Protein AF-A0A7W4JPF3-F1 (afdb_monomer_lite)

Secondary structure (DSSP, 8-state):
------SSSSSSSGGGSS-------TTHHHHSPPPPPPPPPPPPPPPPPPPPPPPP----EEESS--EEEE-SSGGG--TT-SPTT--EEEESS-GGG--HHHHHHHHTTTTS-EEHHHHHHHHHHHT-

Structure (mmCIF, N/CA/C/O backbone):
data_AF-A0A7W4JPF3-F1
#
_entry.id   AF-A0A7W4JPF3-F1
#
loop_
_atom_site.group_PDB
_atom_site.id
_atom_site.type_symbol
_atom_site.label_atom_id
_atom_site.label_alt_id
_atom_site.label_comp_id
_atom_site.label_asym_id
_atom_site.label_entity_id
_atom_site.label_seq_id
_atom_site.pdbx_PDB_ins_code
_atom_site.Cartn_x
_atom_site.Cartn_y
_atom_site.Cartn_z
_atom_site.occupancy
_atom_site.B_iso_or_equiv
_atom_site.auth_seq_id
_atom_site.auth_comp_id
_atom_site.auth_asym_id
_atom_site.auth_atom_id
_atom_site.pdbx_PDB_model_num
ATOM 1 N N . MET A 1 1 ? 103.966 22.184 -84.064 1.00 43.91 1 MET A N 1
ATOM 2 C CA . MET A 1 1 ? 103.696 23.056 -82.895 1.00 43.91 1 MET A CA 1
ATOM 3 C C . MET A 1 1 ? 102.292 22.691 -82.409 1.00 43.91 1 MET A C 1
ATOM 5 O O . MET A 1 1 ? 101.345 23.004 -83.103 1.00 43.91 1 MET A O 1
ATOM 9 N N . ARG A 1 2 ? 102.128 21.644 -81.589 1.00 42.78 2 ARG A N 1
ATOM 10 C CA . ARG A 1 2 ? 102.149 21.610 -80.108 1.00 42.78 2 ARG A CA 1
ATOM 11 C C . ARG A 1 2 ? 101.081 22.493 -79.424 1.00 42.78 2 ARG A C 1
ATOM 13 O O . ARG A 1 2 ? 101.392 23.593 -78.995 1.00 42.78 2 ARG A O 1
ATOM 20 N N . SER A 1 3 ? 99.904 21.876 -79.247 1.00 51.22 3 SER A N 1
ATOM 21 C CA . SER A 1 3 ? 99.097 21.853 -78.006 1.00 51.22 3 SER A CA 1
ATOM 22 C C . SER A 1 3 ? 98.213 23.092 -77.685 1.00 51.22 3 SER A C 1
ATOM 24 O O . SER A 1 3 ? 98.407 24.143 -78.281 1.00 51.22 3 SER A O 1
ATOM 26 N N . PRO A 1 4 ? 97.149 22.951 -76.858 1.00 55.75 4 PRO A N 1
ATOM 27 C CA . PRO A 1 4 ? 95.784 22.897 -77.384 1.00 55.75 4 PRO A CA 1
ATOM 28 C C . PRO A 1 4 ? 94.747 23.640 -76.499 1.00 55.75 4 PRO A C 1
ATOM 30 O O . PRO A 1 4 ? 95.097 24.302 -75.527 1.00 55.75 4 PRO A O 1
ATOM 33 N N . LEU A 1 5 ? 93.461 23.500 -76.855 1.00 53.09 5 LEU A N 1
ATOM 34 C CA . LEU A 1 5 ? 92.328 23.236 -75.946 1.00 53.09 5 LEU A CA 1
ATOM 35 C C . LEU A 1 5 ? 92.553 23.616 -74.471 1.00 53.09 5 LEU A C 1
ATOM 37 O O . LEU A 1 5 ? 93.232 22.860 -73.792 1.00 53.09 5 LEU A O 1
ATOM 41 N N . LEU A 1 6 ? 91.931 24.692 -73.966 1.00 49.47 6 LEU A N 1
ATOM 42 C CA . LEU A 1 6 ? 91.570 24.884 -72.542 1.00 49.47 6 LEU A CA 1
ATOM 43 C C . LEU A 1 6 ? 90.866 26.245 -72.346 1.00 49.47 6 LEU A C 1
ATOM 45 O O . LEU A 1 6 ? 91.390 27.160 -71.725 1.00 49.47 6 LEU A O 1
ATOM 49 N N . SER A 1 7 ? 89.662 26.423 -72.896 1.00 49.72 7 SER A N 1
ATOM 50 C CA . SER A 1 7 ? 88.812 27.569 -72.500 1.00 49.72 7 SER A CA 1
ATOM 51 C C . SER A 1 7 ? 87.307 27.272 -72.513 1.00 49.72 7 SER A C 1
ATOM 53 O O . SER A 1 7 ? 86.485 28.171 -72.418 1.00 49.72 7 SER A O 1
ATOM 55 N N . GLY A 1 8 ? 86.921 25.996 -72.620 1.00 49.25 8 GLY A N 1
ATOM 56 C CA . GLY A 1 8 ? 85.510 25.590 -72.686 1.00 49.25 8 GLY A CA 1
ATOM 57 C C . GLY A 1 8 ? 85.006 24.777 -71.493 1.00 49.25 8 GLY A C 1
ATOM 58 O O . GLY A 1 8 ? 83.806 24.570 -71.374 1.00 49.25 8 GLY A O 1
ATOM 59 N N . CYS A 1 9 ? 85.888 24.302 -70.606 1.00 50.09 9 CYS A N 1
ATOM 60 C CA . CYS A 1 9 ? 85.501 23.323 -69.578 1.00 50.09 9 CYS A CA 1
ATOM 61 C C . CYS A 1 9 ? 85.189 23.916 -68.197 1.00 50.09 9 CYS A C 1
ATOM 63 O O . CYS A 1 9 ? 84.680 23.198 -67.343 1.00 50.09 9 CYS A O 1
ATOM 65 N N . ALA A 1 10 ? 85.447 25.205 -67.952 1.00 51.31 10 ALA A N 1
ATOM 66 C CA . ALA A 1 10 ? 85.254 25.783 -66.618 1.00 51.31 10 ALA A CA 1
ATOM 67 C C . ALA A 1 10 ? 83.793 26.158 -66.301 1.00 51.31 10 ALA A C 1
ATOM 69 O O . ALA A 1 10 ? 83.446 26.304 -65.134 1.00 51.31 10 ALA A O 1
ATOM 70 N N . LEU A 1 11 ? 82.920 26.275 -67.309 1.00 47.91 11 LEU A N 1
ATOM 71 C CA . LEU A 1 11 ? 81.530 26.714 -67.107 1.00 47.91 11 LEU A CA 1
ATOM 72 C C . LEU A 1 11 ? 80.512 25.566 -67.057 1.00 47.91 11 LEU A C 1
ATOM 74 O O . LEU A 1 11 ? 79.389 25.771 -66.616 1.00 47.91 11 LEU A O 1
ATOM 78 N N . ALA A 1 12 ? 80.907 24.345 -67.434 1.00 49.31 12 ALA A N 1
ATOM 79 C CA . ALA A 1 12 ? 80.022 23.178 -67.389 1.00 49.31 12 ALA A CA 1
ATOM 80 C C . ALA A 1 12 ? 80.017 22.460 -66.025 1.00 49.31 12 ALA A C 1
ATOM 82 O O . ALA A 1 12 ? 79.087 21.718 -65.724 1.00 49.31 12 ALA A O 1
ATOM 83 N N . VAL A 1 13 ? 81.029 22.685 -65.179 1.00 51.88 13 VAL A N 1
ATOM 84 C CA . VAL A 1 13 ? 81.147 21.997 -63.878 1.00 51.88 13 VAL A CA 1
ATOM 85 C C . VAL A 1 13 ? 80.349 22.707 -62.774 1.00 51.88 13 VAL A C 1
ATOM 87 O O . VAL A 1 13 ? 79.916 22.065 -61.822 1.00 51.88 13 VAL A O 1
ATOM 90 N N . PHE A 1 14 ? 80.066 24.008 -62.911 1.00 47.72 14 PHE A N 1
ATOM 91 C CA . PHE A 1 14 ? 79.349 24.763 -61.875 1.00 47.72 14 PHE A CA 1
ATOM 92 C C . PHE A 1 14 ? 77.817 24.610 -61.932 1.00 47.72 14 PHE A C 1
ATOM 94 O O . PHE A 1 14 ? 77.131 24.846 -60.940 1.00 47.72 14 PHE A O 1
ATOM 101 N N . SER A 1 15 ? 77.256 24.155 -63.056 1.00 50.91 15 SER A N 1
ATOM 102 C CA . SER A 1 15 ? 75.803 23.958 -63.194 1.00 50.91 15 SER A CA 1
ATOM 103 C C . SER A 1 15 ? 75.285 22.657 -62.568 1.00 50.91 15 SER A C 1
ATOM 105 O O . SER A 1 15 ? 74.074 22.458 -62.507 1.00 50.91 15 SER A O 1
ATOM 107 N N . LEU A 1 16 ? 76.165 21.772 -62.083 1.00 52.66 16 LEU A N 1
ATOM 108 C CA . LEU A 1 16 ? 75.775 20.453 -61.569 1.00 52.66 16 LEU A CA 1
ATOM 109 C C . LEU A 1 16 ? 75.514 20.412 -60.049 1.00 52.66 16 LEU A C 1
ATOM 111 O O . LEU A 1 16 ? 75.143 19.366 -59.525 1.00 52.66 16 LEU A O 1
ATOM 115 N N . VAL A 1 17 ? 75.681 21.526 -59.328 1.00 55.03 17 VAL A N 1
ATOM 116 C CA . VAL A 1 17 ? 75.573 21.553 -57.851 1.00 55.03 17 VAL A CA 1
ATOM 117 C C . VAL A 1 17 ? 74.213 22.077 -57.354 1.00 55.03 17 VAL A C 1
ATOM 119 O O . VAL A 1 17 ? 73.898 21.959 -56.174 1.00 55.03 17 VAL A O 1
ATOM 122 N N . LEU A 1 18 ? 73.346 22.594 -58.234 1.00 55.09 18 LEU A N 1
ATOM 123 C CA . LEU A 1 18 ? 72.098 23.269 -57.835 1.00 55.09 18 LEU A CA 1
ATOM 124 C C . LEU A 1 18 ? 70.813 22.432 -57.972 1.00 55.09 18 LEU A C 1
ATOM 126 O O . LEU A 1 18 ? 69.736 22.990 -58.172 1.00 55.09 18 LEU A O 1
ATOM 130 N N . ALA A 1 19 ? 70.880 21.102 -57.858 1.00 59.25 19 ALA A N 1
ATOM 131 C CA . ALA A 1 19 ? 69.654 20.299 -57.867 1.00 59.25 19 ALA A CA 1
ATOM 132 C C . ALA A 1 19 ? 69.725 18.961 -57.103 1.00 59.25 19 ALA A C 1
ATOM 134 O O . ALA A 1 19 ? 69.683 17.893 -57.717 1.00 59.25 19 ALA A O 1
ATOM 135 N N . PRO A 1 20 ? 69.661 18.961 -55.762 1.00 56.44 20 PRO A N 1
ATOM 136 C CA . PRO A 1 20 ? 68.801 18.027 -55.059 1.00 56.44 20 PRO A CA 1
ATOM 137 C C . PRO A 1 20 ? 67.435 18.720 -54.932 1.00 56.44 20 PRO A C 1
ATOM 139 O O . PRO A 1 20 ? 67.210 19.571 -54.081 1.00 56.44 20 PRO A O 1
ATOM 142 N N . LYS A 1 21 ? 66.594 18.586 -55.962 1.00 54.53 21 LYS A N 1
ATOM 143 C CA . LYS A 1 21 ? 65.449 17.667 -55.936 1.00 54.53 21 LYS A CA 1
ATOM 144 C C . LYS A 1 21 ? 64.602 17.892 -54.693 1.00 54.53 21 LYS A C 1
ATOM 146 O O . LYS A 1 21 ? 64.939 17.380 -53.634 1.00 54.53 21 LYS A O 1
ATOM 151 N N . LEU A 1 22 ? 63.504 18.628 -54.887 1.00 53.84 22 LEU A N 1
ATOM 152 C CA . LEU A 1 22 ? 62.180 18.330 -54.337 1.00 53.84 22 LEU A CA 1
ATOM 153 C C . LEU A 1 22 ? 62.254 17.242 -53.261 1.00 53.84 22 LEU A C 1
ATOM 155 O O . LEU A 1 22 ? 62.044 16.061 -53.545 1.00 53.84 22 LEU A O 1
ATOM 159 N N . ALA A 1 23 ? 62.609 17.636 -52.037 1.00 52.75 23 ALA A N 1
ATOM 160 C CA . ALA A 1 23 ? 62.365 16.822 -50.866 1.00 52.75 23 ALA A CA 1
ATOM 161 C C . ALA A 1 23 ? 60.844 16.772 -50.746 1.00 52.75 23 ALA A C 1
ATOM 163 O O . ALA A 1 23 ? 60.220 17.586 -50.070 1.00 52.75 23 ALA A O 1
ATOM 164 N N . HIS A 1 24 ? 60.233 15.890 -51.538 1.00 54.66 24 HIS A N 1
ATOM 165 C CA . HIS A 1 24 ? 58.835 15.562 -51.416 1.00 54.66 24 HIS A CA 1
ATOM 166 C C . HIS A 1 24 ? 58.669 15.191 -49.955 1.00 54.66 24 HIS A C 1
ATOM 168 O O . HIS A 1 24 ? 59.322 14.257 -49.500 1.00 54.66 24 HIS A O 1
ATOM 174 N N . ALA A 1 25 ? 57.862 15.956 -49.224 1.00 56.38 25 ALA A N 1
ATOM 175 C CA . ALA A 1 25 ? 57.258 15.529 -47.979 1.00 56.38 25 ALA A CA 1
ATOM 176 C C . ALA A 1 25 ? 56.657 14.149 -48.261 1.00 56.38 25 ALA A C 1
ATOM 178 O O . ALA A 1 25 ? 55.584 14.037 -48.858 1.00 56.38 25 ALA A O 1
ATOM 179 N N . GLN A 1 26 ? 57.453 13.103 -48.023 1.00 61.00 26 GLN A N 1
ATOM 180 C CA . GLN A 1 26 ? 57.205 11.801 -48.607 1.00 61.00 26 GLN A CA 1
ATOM 181 C C . GLN A 1 26 ? 55.987 11.253 -47.898 1.00 61.00 26 GLN A C 1
ATOM 183 O O . GLN A 1 26 ? 56.043 10.813 -46.756 1.00 61.00 26 GLN A O 1
ATOM 188 N N . ALA A 1 27 ? 54.874 11.344 -48.616 1.00 65.62 27 ALA A N 1
ATOM 189 C CA . ALA A 1 27 ? 53.621 10.711 -48.294 1.00 65.62 27 ALA A CA 1
ATOM 190 C C . ALA A 1 27 ? 53.007 11.120 -46.944 1.00 65.62 27 ALA A C 1
ATOM 192 O O . ALA A 1 27 ? 52.311 10.300 -46.346 1.00 65.62 27 ALA A O 1
ATOM 193 N N . TYR A 1 28 ? 53.182 12.376 -46.498 1.00 68.06 28 TYR A N 1
ATOM 194 C CA . TYR A 1 28 ? 52.434 12.869 -45.333 1.00 68.06 28 TYR A CA 1
ATOM 195 C C . TYR A 1 28 ? 50.931 12.662 -45.543 1.00 68.06 28 TYR A C 1
ATOM 197 O O . TYR A 1 28 ? 50.301 12.045 -44.705 1.00 68.06 28 TYR A O 1
ATOM 205 N N . ASP A 1 29 ? 50.386 12.981 -46.719 1.00 69.00 29 ASP 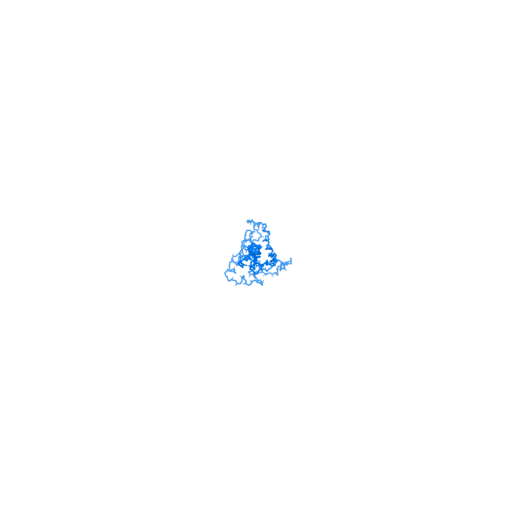A N 1
ATOM 206 C CA . ASP A 1 29 ? 48.972 12.716 -47.042 1.00 69.00 29 ASP A CA 1
ATOM 207 C C . ASP A 1 29 ? 48.566 11.230 -47.027 1.00 69.00 29 ASP A C 1
ATOM 209 O O . ASP A 1 29 ? 47.382 10.919 -46.902 1.00 69.00 29 ASP A O 1
ATOM 213 N N . ARG A 1 30 ? 49.509 10.282 -47.158 1.00 69.75 30 ARG A N 1
ATOM 214 C CA . ARG A 1 30 ? 49.192 8.842 -47.055 1.00 69.75 30 ARG A CA 1
ATOM 215 C C . ARG A 1 30 ? 49.191 8.343 -45.614 1.00 69.75 30 ARG A C 1
ATOM 217 O O . ARG A 1 30 ? 48.555 7.331 -45.341 1.00 69.75 30 ARG A O 1
ATOM 224 N N . LEU A 1 31 ? 49.935 9.011 -44.736 1.00 72.88 31 LEU A N 1
ATOM 225 C CA . LEU A 1 31 ? 50.078 8.649 -43.325 1.00 72.88 31 LEU A CA 1
ATOM 226 C C . LEU A 1 31 ? 49.268 9.559 -42.400 1.00 72.88 31 LEU A C 1
ATOM 228 O O . LEU A 1 31 ? 49.047 9.202 -41.245 1.00 72.88 31 LEU A O 1
ATOM 232 N N . ALA A 1 32 ? 48.831 10.717 -42.895 1.00 81.50 32 ALA A N 1
ATOM 233 C CA . ALA A 1 32 ? 48.025 11.668 -42.163 1.00 81.50 32 ALA A CA 1
ATOM 234 C C . ALA A 1 32 ? 46.739 10.962 -41.719 1.00 81.50 32 ALA A C 1
ATOM 236 O O . ALA A 1 32 ? 46.004 10.428 -42.560 1.00 81.50 32 ALA A O 1
ATOM 237 N N . PRO A 1 33 ? 46.461 10.931 -40.407 1.00 79.12 33 PRO A N 1
ATOM 238 C CA . PRO A 1 33 ? 45.210 10.399 -39.903 1.00 79.12 33 PRO A CA 1
ATOM 239 C C . PRO A 1 33 ? 44.049 11.125 -40.582 1.00 79.12 33 PRO A C 1
ATOM 241 O O . PRO A 1 33 ? 43.939 12.349 -40.508 1.00 79.12 33 PRO A O 1
ATOM 244 N N . ARG A 1 34 ? 43.191 10.380 -41.285 1.00 80.69 34 ARG A N 1
ATOM 245 C CA . ARG A 1 34 ? 42.003 10.971 -41.904 1.00 80.69 34 ARG A CA 1
ATOM 246 C C . ARG A 1 34 ? 41.078 11.464 -40.802 1.00 80.69 34 ARG A C 1
ATOM 248 O O . ARG A 1 34 ? 40.796 10.723 -39.861 1.00 80.69 34 ARG A O 1
ATOM 255 N N . GLN A 1 35 ? 40.582 12.689 -40.953 1.00 79.94 35 GLN A N 1
ATOM 256 C CA . GLN A 1 35 ? 39.555 13.225 -40.072 1.00 79.94 35 GLN A CA 1
ATOM 257 C C . GLN A 1 35 ? 38.343 12.288 -40.132 1.00 79.94 35 GLN A C 1
ATOM 259 O O . GLN A 1 35 ? 37.746 12.098 -41.196 1.00 79.94 35 GLN A O 1
ATOM 264 N N . LEU A 1 36 ? 38.010 11.660 -39.006 1.00 80.44 36 LEU A N 1
ATOM 265 C CA . LEU A 1 36 ? 36.806 10.849 -38.913 1.00 80.44 36 LEU A CA 1
ATOM 266 C C . LEU A 1 36 ? 35.587 11.774 -39.054 1.00 80.44 36 LEU A C 1
ATOM 268 O O . LEU A 1 36 ? 35.616 12.895 -38.533 1.00 80.44 36 LEU A O 1
ATOM 272 N N . PRO A 1 37 ? 34.525 11.343 -39.756 1.00 81.62 37 PRO A N 1
ATOM 273 C CA . PRO A 1 37 ? 33.271 12.080 -39.756 1.00 81.62 37 PRO A CA 1
ATOM 274 C C . PRO A 1 37 ? 32.827 12.295 -38.308 1.00 81.62 37 PRO A C 1
ATOM 276 O O . PRO A 1 37 ? 32.916 11.384 -37.483 1.00 81.62 37 PRO A O 1
ATOM 279 N N . SER A 1 38 ? 32.403 13.521 -37.996 1.00 79.19 38 SER A N 1
ATOM 280 C CA . SER A 1 38 ? 31.959 13.868 -36.649 1.00 79.19 38 SER A CA 1
ATOM 281 C C . SER A 1 38 ? 30.813 12.937 -36.265 1.00 79.19 38 SER A C 1
ATOM 283 O O . SER A 1 38 ? 29.809 12.870 -36.978 1.00 79.19 38 SER A O 1
ATOM 285 N N . ALA A 1 39 ? 30.990 12.175 -35.184 1.00 78.88 39 ALA A N 1
ATOM 286 C CA . ALA A 1 39 ? 29.923 11.335 -34.671 1.00 78.88 39 ALA A CA 1
ATOM 287 C C . ALA A 1 39 ? 28.734 12.237 -34.298 1.00 78.88 39 ALA A C 1
ATOM 289 O O . ALA A 1 39 ? 28.956 13.326 -33.756 1.00 78.88 39 ALA A O 1
ATOM 290 N N . PRO A 1 40 ? 27.486 11.824 -34.588 1.00 78.44 40 PRO A N 1
ATOM 291 C CA . PRO A 1 40 ? 26.324 12.548 -34.097 1.00 78.44 40 PRO A CA 1
ATOM 292 C C . PRO A 1 40 ? 26.445 12.695 -32.581 1.00 78.44 40 PRO A C 1
ATOM 294 O O . PRO A 1 40 ? 26.910 11.778 -31.897 1.00 78.44 40 PRO A O 1
ATOM 297 N N . ALA A 1 41 ? 26.078 13.874 -32.073 1.00 79.44 41 ALA A N 1
ATOM 298 C CA . ALA A 1 41 ? 26.108 14.131 -30.643 1.00 79.44 41 ALA A CA 1
ATOM 299 C C . ALA A 1 41 ? 25.336 13.009 -29.928 1.00 79.44 41 ALA A C 1
ATOM 301 O O . ALA A 1 41 ? 24.234 12.674 -30.375 1.00 79.44 41 ALA A O 1
ATOM 302 N N . PRO A 1 42 ? 25.906 12.395 -28.875 1.00 78.69 42 PRO A N 1
ATOM 303 C CA . PRO A 1 42 ? 25.200 11.369 -28.127 1.00 78.69 42 PRO A CA 1
ATOM 304 C C . PRO A 1 42 ? 23.870 11.937 -27.638 1.00 78.69 42 PRO A C 1
ATOM 306 O O . PRO A 1 42 ? 23.817 13.095 -27.210 1.00 78.69 42 PRO A O 1
ATOM 309 N N . ASP A 1 43 ? 22.812 11.126 -27.715 1.00 79.69 43 ASP A N 1
ATOM 310 C CA . ASP A 1 43 ? 21.508 11.498 -27.179 1.00 79.69 43 ASP A CA 1
ATOM 311 C C . ASP A 1 43 ? 21.694 11.988 -25.745 1.00 79.69 43 ASP A C 1
ATOM 313 O O . ASP A 1 43 ? 22.222 11.278 -24.882 1.00 79.69 43 ASP A O 1
ATOM 317 N N . ALA A 1 44 ? 21.311 13.242 -25.509 1.00 77.50 44 ALA A N 1
ATOM 318 C CA . ALA A 1 44 ? 21.410 13.835 -24.193 1.00 77.50 44 ALA A CA 1
ATOM 319 C C . ALA A 1 44 ? 20.585 12.977 -23.230 1.00 77.50 44 ALA A C 1
ATOM 321 O O . ALA A 1 44 ? 19.369 12.837 -23.389 1.00 77.50 44 ALA A O 1
ATOM 322 N N . LEU A 1 45 ? 21.255 12.396 -22.231 1.00 76.50 45 LEU A N 1
ATOM 323 C CA . LEU A 1 45 ? 20.586 11.675 -21.160 1.00 76.50 45 LEU A CA 1
ATOM 324 C C . LEU A 1 45 ? 19.541 12.609 -20.556 1.00 76.50 45 LEU A C 1
ATOM 326 O O . LEU A 1 45 ? 19.859 13.700 -20.076 1.00 76.50 45 LEU A O 1
ATOM 330 N N . LYS A 1 46 ? 18.278 12.188 -20.614 1.00 77.62 46 LYS A N 1
ATOM 331 C CA . LYS A 1 46 ? 17.185 12.937 -20.009 1.00 77.62 46 LYS A CA 1
ATOM 332 C C . LYS A 1 46 ? 17.496 13.053 -18.521 1.00 77.62 46 LYS A C 1
ATOM 334 O O . LYS A 1 46 ? 17.648 12.034 -17.848 1.00 77.62 46 LYS A O 1
ATOM 339 N N . ALA A 1 47 ? 17.618 14.285 -18.029 1.00 78.00 47 ALA A N 1
ATOM 340 C CA . ALA A 1 47 ? 17.827 14.519 -16.609 1.00 78.00 47 ALA A CA 1
ATOM 341 C C . ALA A 1 47 ? 16.739 13.770 -15.814 1.00 78.00 47 ALA A C 1
ATOM 343 O O . ALA A 1 47 ? 15.577 13.771 -16.251 1.00 78.00 47 ALA A O 1
ATOM 344 N N . PRO A 1 48 ? 17.091 13.114 -14.691 1.00 74.00 48 PRO A N 1
ATOM 345 C CA . PRO A 1 48 ? 16.099 12.481 -13.838 1.00 74.00 48 PRO A CA 1
ATOM 346 C C . PRO A 1 48 ? 15.009 13.502 -13.503 1.00 74.00 48 PRO A C 1
ATOM 348 O O . PRO A 1 48 ? 15.286 14.687 -13.297 1.00 74.00 48 PRO A O 1
ATOM 351 N N . GLY A 1 49 ? 13.753 13.054 -13.548 1.00 75.81 49 GLY A N 1
ATOM 352 C CA . GLY A 1 49 ? 12.607 13.915 -13.276 1.00 75.81 49 GLY A CA 1
ATOM 353 C C . GLY A 1 49 ? 12.760 14.625 -11.929 1.00 75.81 49 GLY A C 1
ATOM 354 O O . GLY A 1 49 ? 13.387 14.099 -11.012 1.00 75.81 49 GLY A O 1
ATOM 355 N N . ARG A 1 50 ? 12.196 15.833 -11.821 1.00 73.12 50 ARG A N 1
ATOM 356 C CA . ARG A 1 50 ? 12.196 16.613 -10.577 1.00 73.12 50 ARG A CA 1
ATOM 357 C C . ARG A 1 50 ? 11.653 15.750 -9.433 1.00 73.12 50 ARG A C 1
ATOM 359 O O . ARG A 1 50 ? 10.587 15.154 -9.575 1.00 73.12 50 ARG A O 1
ATOM 366 N N . GLU A 1 51 ? 12.393 15.712 -8.328 1.00 66.50 51 GLU A N 1
ATOM 367 C CA . GLU A 1 51 ? 12.023 14.969 -7.126 1.00 66.50 51 GLU A CA 1
ATOM 368 C C . GLU A 1 51 ? 10.634 15.402 -6.641 1.00 66.50 51 GLU A C 1
ATOM 370 O O . GLU A 1 51 ? 10.306 16.595 -6.620 1.00 66.50 51 GLU A O 1
ATOM 375 N N . ALA A 1 52 ? 9.787 14.420 -6.330 1.00 72.00 52 ALA A N 1
ATOM 376 C CA . ALA A 1 52 ? 8.442 14.689 -5.849 1.00 72.00 52 ALA A CA 1
ATOM 377 C C . ALA A 1 52 ? 8.514 15.420 -4.495 1.00 72.00 52 ALA A C 1
ATOM 379 O O . ALA A 1 52 ? 9.398 15.124 -3.690 1.00 72.00 52 ALA A O 1
ATOM 380 N N . PRO A 1 53 ? 7.598 16.367 -4.219 1.00 73.31 53 PRO A N 1
ATOM 381 C CA . PRO A 1 53 ? 7.547 17.021 -2.919 1.00 73.31 53 PRO A CA 1
ATOM 382 C C . PRO A 1 53 ? 7.395 15.984 -1.792 1.00 73.31 53 PRO A C 1
ATOM 384 O O . PRO A 1 53 ? 6.737 14.956 -1.990 1.00 73.31 53 PRO A O 1
ATOM 387 N N . PRO A 1 54 ? 7.984 16.242 -0.610 1.00 70.50 54 PRO A N 1
ATOM 388 C CA . PRO A 1 54 ? 7.949 15.304 0.503 1.00 70.50 54 PRO A CA 1
ATOM 389 C C . PRO A 1 54 ? 6.504 15.005 0.909 1.00 70.50 54 PRO A C 1
ATOM 391 O O . PRO A 1 54 ? 5.679 15.908 1.064 1.00 70.50 54 PRO A O 1
ATOM 394 N N . LEU A 1 55 ? 6.200 13.716 1.069 1.00 75.00 55 LEU A N 1
ATOM 395 C CA . LEU A 1 55 ? 4.868 13.264 1.455 1.00 75.00 55 LEU A CA 1
ATOM 396 C C . LEU A 1 55 ? 4.535 13.718 2.891 1.00 75.00 55 LEU A C 1
ATOM 398 O O . LEU A 1 55 ? 5.427 13.759 3.741 1.00 75.00 55 LEU A O 1
ATOM 402 N N . PRO A 1 56 ? 3.260 14.011 3.208 1.00 77.38 56 PRO A N 1
ATOM 403 C CA . PRO A 1 56 ? 2.850 14.384 4.561 1.00 77.38 56 PRO A CA 1
ATOM 404 C C . PRO A 1 56 ? 3.170 13.274 5.572 1.00 77.38 56 PRO A C 1
ATOM 406 O O . PRO A 1 56 ? 2.665 12.164 5.445 1.00 77.38 56 PRO A O 1
ATOM 409 N N . GLN A 1 57 ? 3.963 13.562 6.606 1.00 80.25 57 GLN A N 1
ATOM 410 C CA . GLN A 1 57 ? 4.373 12.581 7.630 1.00 80.25 57 GLN A CA 1
ATOM 411 C C . GLN A 1 57 ? 3.506 12.628 8.901 1.00 80.25 57 GLN A C 1
ATOM 413 O O . GLN A 1 57 ? 3.973 12.363 10.005 1.00 80.25 57 GLN A O 1
ATOM 418 N N . SER A 1 58 ? 2.233 13.000 8.769 1.00 87.00 58 SER A N 1
ATOM 419 C CA . SER A 1 58 ? 1.353 13.183 9.925 1.00 87.00 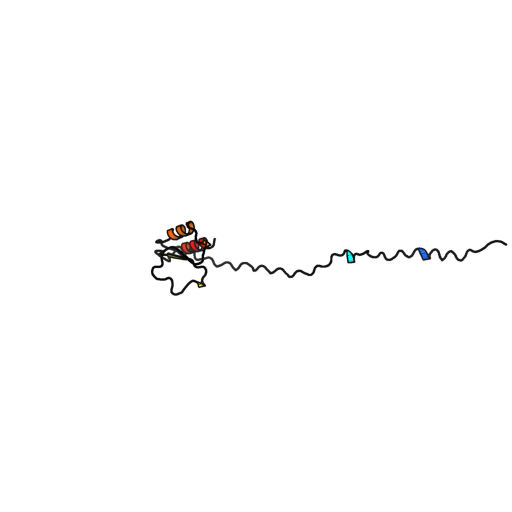58 SER A CA 1
ATOM 420 C C . SER A 1 58 ? 0.981 11.854 10.592 1.00 87.00 58 SER A C 1
ATOM 422 O O . SER A 1 58 ? 0.579 10.902 9.920 1.00 87.00 58 SER A O 1
ATOM 424 N N . ALA A 1 59 ? 1.031 11.832 11.928 1.00 86.31 59 ALA A N 1
ATOM 425 C CA . ALA A 1 59 ? 0.508 10.747 12.762 1.00 86.31 59 ALA A CA 1
ATOM 426 C C . ALA A 1 59 ? -1.027 10.789 12.913 1.00 86.31 59 ALA A C 1
ATOM 428 O O . ALA A 1 59 ? -1.607 9.947 13.597 1.00 86.31 59 ALA A O 1
ATOM 429 N N . ALA A 1 60 ? -1.701 11.763 12.289 1.00 89.75 60 ALA A N 1
ATOM 430 C CA . ALA A 1 60 ? -3.156 11.822 12.276 1.00 89.75 60 ALA A CA 1
ATOM 431 C C . ALA A 1 60 ? -3.740 10.556 11.630 1.00 89.75 60 ALA A C 1
ATOM 433 O O . ALA A 1 60 ? -3.364 10.176 10.517 1.00 89.75 60 ALA A O 1
ATOM 434 N N . VAL A 1 61 ? -4.668 9.912 12.340 1.00 92.94 61 VAL A N 1
ATOM 435 C CA . VAL A 1 61 ? -5.353 8.703 11.873 1.00 92.94 61 VAL A CA 1
ATOM 436 C C . VAL A 1 61 ? -6.313 9.071 10.746 1.00 92.94 61 VAL A C 1
ATOM 438 O O . VAL A 1 61 ? -7.211 9.889 10.928 1.00 92.94 61 VAL A O 1
ATOM 441 N N . VAL A 1 62 ? -6.128 8.439 9.588 1.00 92.50 62 VAL A N 1
ATOM 442 C CA . VAL A 1 62 ? -6.952 8.629 8.384 1.00 92.50 62 VAL A CA 1
ATOM 443 C C . VAL A 1 62 ? -8.013 7.539 8.285 1.00 92.50 62 VAL A C 1
ATOM 445 O O . VAL A 1 62 ? -9.153 7.800 7.907 1.00 92.50 62 VAL A O 1
ATOM 448 N N . VAL A 1 63 ? -7.649 6.309 8.657 1.00 92.69 63 VAL A N 1
ATOM 449 C CA . VAL A 1 63 ? -8.565 5.166 8.695 1.00 92.69 63 VAL A CA 1
ATOM 450 C C . VAL A 1 63 ? -8.469 4.516 10.075 1.00 92.69 63 VAL A C 1
ATOM 452 O O . VAL A 1 63 ? -7.394 4.048 10.433 1.00 92.69 63 VAL A O 1
ATOM 455 N N . PRO A 1 64 ? -9.555 4.450 10.866 1.00 94.44 64 PRO A N 1
ATOM 456 C CA . PRO A 1 64 ? -9.496 3.923 12.232 1.00 94.44 64 PRO A CA 1
ATOM 457 C C . PRO A 1 64 ? -9.305 2.401 12.291 1.00 94.44 64 PRO A C 1
ATOM 459 O O . PRO A 1 64 ? -8.731 1.896 13.248 1.00 94.44 64 PRO A O 1
ATOM 462 N N . ALA A 1 65 ? -9.768 1.670 11.274 1.00 95.38 65 ALA A N 1
ATOM 463 C CA . ALA A 1 65 ? -9.574 0.229 11.154 1.00 95.38 65 ALA A CA 1
ATOM 464 C C . ALA A 1 65 ? -9.417 -0.160 9.680 1.00 95.38 65 ALA A C 1
ATOM 466 O O . ALA A 1 65 ? -10.376 -0.114 8.901 1.00 95.38 65 ALA A O 1
ATOM 467 N N . LEU A 1 66 ? -8.200 -0.533 9.289 1.00 95.06 66 LEU A N 1
ATOM 468 C CA . LEU A 1 66 ? -7.875 -0.895 7.914 1.00 95.06 66 LEU A CA 1
ATOM 469 C C . LEU A 1 66 ? -8.482 -2.252 7.532 1.00 95.06 66 LEU A C 1
ATOM 471 O O . LEU A 1 66 ? -8.064 -3.294 8.029 1.00 95.06 66 LEU A O 1
ATOM 475 N N . LYS A 1 67 ? -9.455 -2.256 6.618 1.00 94.19 67 LYS A N 1
ATOM 476 C CA . LYS A 1 67 ? -10.134 -3.489 6.173 1.00 94.19 67 LYS A CA 1
ATOM 477 C C . LYS A 1 67 ? -9.416 -4.200 5.025 1.00 94.19 67 LYS A C 1
ATOM 479 O O . LYS A 1 67 ? -9.504 -5.420 4.903 1.00 94.19 67 LYS A O 1
ATOM 484 N N . GLY A 1 68 ? -8.716 -3.451 4.177 1.00 93.94 68 GLY A N 1
ATOM 485 C CA . GLY A 1 68 ? -8.021 -4.017 3.031 1.00 93.94 68 GLY A CA 1
ATOM 486 C C . GLY A 1 68 ? -7.047 -3.053 2.372 1.00 93.94 68 GLY A C 1
ATOM 487 O O . GLY A 1 68 ? -7.163 -1.837 2.517 1.00 93.94 68 GLY A O 1
ATOM 488 N N . LEU A 1 69 ? -6.100 -3.635 1.643 1.00 94.00 69 LEU A N 1
ATOM 489 C CA . LEU A 1 69 ? -5.097 -2.955 0.832 1.00 94.00 69 LEU A CA 1
ATOM 490 C C . LEU A 1 69 ? -5.155 -3.536 -0.576 1.00 94.00 69 LEU A C 1
ATOM 492 O O . LEU A 1 69 ? -5.046 -4.749 -0.751 1.00 94.00 69 LEU A O 1
ATOM 496 N N . VAL A 1 70 ? -5.333 -2.674 -1.574 1.00 94.00 70 VAL A N 1
ATOM 497 C CA . VAL A 1 70 ? -5.354 -3.074 -2.982 1.00 94.00 70 VAL A CA 1
ATOM 498 C C . VAL A 1 70 ? -4.252 -2.329 -3.717 1.00 94.00 70 VAL A C 1
ATOM 500 O O . VAL A 1 70 ? -4.306 -1.107 -3.840 1.00 94.00 70 VAL A O 1
ATOM 503 N N . PHE A 1 71 ? -3.266 -3.071 -4.209 1.00 93.56 71 PHE A N 1
ATOM 504 C CA . PHE A 1 71 ? -2.178 -2.545 -5.022 1.00 93.56 71 PHE A CA 1
ATOM 505 C C . PHE A 1 71 ? -2.527 -2.669 -6.502 1.00 93.56 71 PHE A C 1
ATOM 507 O O . PHE A 1 71 ? -2.945 -3.729 -6.981 1.00 93.56 71 PHE A O 1
ATOM 514 N N . VAL A 1 72 ? -2.347 -1.569 -7.224 1.00 92.50 72 VAL A N 1
ATOM 515 C CA . VAL A 1 72 ? -2.664 -1.454 -8.646 1.00 92.50 72 VAL A CA 1
ATOM 516 C C . VAL A 1 72 ? -1.446 -0.932 -9.412 1.00 92.50 72 VAL A C 1
ATOM 518 O O . VAL A 1 72 ? -0.650 -0.192 -8.837 1.00 92.50 72 VAL A O 1
ATOM 521 N N . PRO A 1 73 ? -1.283 -1.286 -10.699 1.00 89.62 73 PRO A N 1
ATOM 522 C CA . PRO A 1 73 ? -0.067 -0.986 -11.459 1.00 89.62 73 PRO A CA 1
ATOM 523 C C . PRO A 1 73 ? 0.094 0.489 -11.840 1.00 89.62 73 PRO A C 1
ATOM 525 O O . PRO A 1 73 ? 1.148 0.892 -12.319 1.00 89.62 73 PRO A O 1
ATOM 528 N N . GLY A 1 74 ? -0.940 1.308 -11.652 1.00 88.69 74 GLY A N 1
ATOM 529 C CA . GLY A 1 74 ? -0.876 2.732 -11.939 1.00 88.69 74 GLY A CA 1
ATOM 530 C C . GLY A 1 74 ? -2.169 3.454 -11.597 1.00 88.69 74 GLY A C 1
ATOM 531 O O . GLY A 1 74 ? -3.203 2.838 -11.329 1.00 88.69 74 GLY A O 1
ATOM 532 N N . VAL A 1 75 ? -2.115 4.782 -11.645 1.00 87.94 75 VAL A N 1
ATOM 533 C CA . VAL A 1 75 ? -3.238 5.667 -11.297 1.00 87.94 75 VAL A CA 1
ATOM 534 C C . VAL A 1 75 ? -4.465 5.447 -12.184 1.00 87.94 75 VAL A C 1
ATOM 536 O O . VAL A 1 75 ? -5.589 5.592 -11.718 1.00 87.94 75 VAL A O 1
ATOM 539 N N . GLN A 1 76 ? -4.274 5.005 -13.430 1.00 89.88 76 GLN A N 1
ATOM 540 C CA . GLN A 1 76 ? -5.354 4.687 -14.368 1.00 89.88 76 GLN A CA 1
ATOM 541 C C . GLN A 1 76 ? -6.244 3.513 -13.925 1.00 89.88 76 GLN A C 1
ATOM 543 O O . GLN A 1 76 ? -7.356 3.360 -14.426 1.00 89.88 76 GLN A O 1
ATOM 548 N N . ALA A 1 77 ? -5.774 2.678 -12.994 1.00 89.12 77 ALA A N 1
ATOM 549 C CA . ALA A 1 77 ? -6.565 1.592 -12.420 1.00 89.12 77 ALA A CA 1
ATOM 550 C C . ALA A 1 77 ? -7.440 2.051 -11.237 1.00 89.12 77 ALA A C 1
ATOM 552 O O . ALA A 1 77 ? -8.300 1.294 -10.780 1.00 89.12 77 ALA A O 1
ATOM 553 N N . VAL A 1 78 ? -7.249 3.281 -10.745 1.00 89.69 78 VAL A N 1
ATOM 554 C CA . VAL A 1 78 ? -8.054 3.867 -9.670 1.00 89.69 78 VAL A CA 1
ATOM 555 C C . VAL A 1 78 ? -9.379 4.361 -10.247 1.00 89.69 78 VAL A C 1
ATOM 557 O O . VAL A 1 78 ? -9.413 5.098 -11.230 1.00 89.69 78 VAL A O 1
ATOM 560 N N . ARG A 1 79 ? -10.493 3.958 -9.629 1.00 89.25 79 ARG A N 1
ATOM 561 C CA . ARG A 1 79 ? -11.844 4.352 -10.050 1.00 89.25 79 ARG A CA 1
ATOM 562 C C . ARG A 1 79 ? -12.502 5.223 -8.988 1.00 89.25 79 ARG A C 1
ATOM 564 O O . ARG A 1 79 ? -12.454 4.891 -7.807 1.00 89.25 79 ARG A O 1
ATOM 571 N N . ALA A 1 80 ? -13.182 6.287 -9.416 1.00 90.50 80 ALA A N 1
ATOM 572 C CA . ALA A 1 80 ? -13.915 7.191 -8.522 1.00 90.50 80 ALA A CA 1
ATOM 573 C C . ALA A 1 80 ? -15.043 6.486 -7.748 1.00 90.50 80 ALA A C 1
ATOM 575 O O . ALA A 1 80 ? -15.351 6.855 -6.622 1.00 90.50 80 ALA A O 1
ATOM 576 N N . THR A 1 81 ? -15.621 5.432 -8.329 1.00 89.62 81 THR A N 1
ATOM 577 C CA . THR A 1 81 ? -16.634 4.583 -7.683 1.00 89.62 81 THR A CA 1
ATOM 578 C C . THR A 1 81 ? -16.084 3.756 -6.518 1.00 89.62 81 THR A C 1
ATOM 580 O O . THR A 1 81 ? -16.857 3.120 -5.810 1.00 89.62 81 THR A O 1
ATOM 583 N N . GLY A 1 82 ? -14.762 3.729 -6.323 1.00 85.69 82 GLY A N 1
ATOM 584 C CA . GLY A 1 82 ? -14.112 2.939 -5.287 1.00 85.69 82 GLY A CA 1
ATOM 585 C C . GLY A 1 82 ? -14.097 1.439 -5.585 1.00 85.69 82 GLY A C 1
ATOM 586 O O . GLY A 1 82 ? -14.201 1.003 -6.735 1.00 85.69 82 GLY A O 1
ATOM 587 N N . LEU A 1 83 ? -13.914 0.652 -4.524 1.00 88.88 83 LEU A N 1
ATOM 588 C CA . LEU A 1 83 ? -13.862 -0.808 -4.570 1.00 88.88 83 LEU A CA 1
ATOM 589 C C . LEU A 1 83 ? -15.257 -1.416 -4.349 1.00 88.88 83 LEU A C 1
ATOM 591 O O . LEU A 1 83 ? -16.067 -0.824 -3.632 1.00 88.88 83 LEU A O 1
ATOM 595 N N . PRO A 1 84 ? -15.533 -2.618 -4.890 1.00 88.19 84 PRO A N 1
ATOM 596 C CA . PRO A 1 84 ? -16.752 -3.355 -4.576 1.00 88.19 84 PRO A CA 1
ATOM 597 C C . PRO A 1 84 ? -16.944 -3.526 -3.063 1.00 88.19 84 PRO A C 1
ATOM 599 O O . PRO A 1 84 ? -15.979 -3.747 -2.320 1.00 88.19 84 PRO A O 1
ATOM 602 N N . ALA A 1 85 ? -18.196 -3.461 -2.608 1.00 86.44 85 ALA A N 1
ATOM 603 C CA . ALA A 1 85 ? -18.548 -3.701 -1.213 1.00 86.44 85 ALA A CA 1
ATOM 604 C C . ALA A 1 85 ? -18.036 -5.074 -0.740 1.00 86.44 85 ALA A C 1
ATOM 606 O O . ALA A 1 85 ? -18.118 -6.064 -1.462 1.00 86.44 85 ALA A O 1
ATOM 607 N N . GLY A 1 86 ? -17.486 -5.126 0.476 1.00 86.00 86 GLY A N 1
ATOM 608 C CA . GLY A 1 86 ? -16.912 -6.352 1.043 1.00 86.00 86 GLY A CA 1
ATOM 609 C C . GLY A 1 86 ? -15.475 -6.654 0.601 1.00 86.00 86 GLY A C 1
ATOM 610 O O . GLY A 1 86 ? -14.915 -7.664 1.022 1.00 86.00 86 GLY A O 1
ATOM 611 N N . THR A 1 87 ? -14.840 -5.783 -0.193 1.00 89.69 87 THR A N 1
ATOM 612 C CA . THR A 1 87 ? -13.408 -5.921 -0.493 1.00 89.69 87 THR A CA 1
ATOM 613 C C . THR A 1 87 ? -12.587 -5.801 0.795 1.00 89.69 87 THR A C 1
ATOM 615 O O . THR A 1 87 ? -12.600 -4.766 1.460 1.00 89.69 87 THR A O 1
ATOM 618 N N . ALA A 1 88 ? -11.867 -6.868 1.140 1.00 92.75 88 ALA A N 1
ATOM 619 C CA . ALA A 1 88 ? -11.026 -6.963 2.327 1.00 92.75 88 ALA A CA 1
ATOM 620 C C . ALA A 1 88 ? -9.740 -7.748 2.028 1.00 92.75 88 ALA A C 1
ATOM 622 O O . ALA A 1 88 ? -9.631 -8.420 0.991 1.00 92.75 88 ALA A O 1
ATOM 623 N N . GLY A 1 89 ? -8.791 -7.670 2.962 1.00 93.94 89 GLY A N 1
ATOM 624 C CA . GLY A 1 89 ? -7.495 -8.336 2.854 1.00 93.94 89 GLY A CA 1
ATOM 625 C C . GLY A 1 89 ? -6.494 -7.572 1.990 1.00 93.94 89 GLY A C 1
ATOM 626 O O . GLY A 1 89 ? -6.726 -6.428 1.599 1.00 93.94 89 GLY A O 1
ATOM 627 N N . VAL A 1 90 ? -5.367 -8.217 1.702 1.00 94.25 90 VAL A N 1
ATOM 628 C CA . VAL A 1 90 ? -4.324 -7.686 0.820 1.00 94.25 90 VAL A CA 1
ATOM 629 C C . VAL A 1 90 ? -4.525 -8.270 -0.573 1.00 94.25 90 VAL A C 1
ATOM 631 O O . VAL A 1 90 ? -4.647 -9.485 -0.720 1.00 94.25 90 VAL A O 1
ATOM 634 N N . ARG A 1 91 ? -4.600 -7.415 -1.593 1.00 93.38 91 ARG A N 1
ATOM 635 C CA . ARG A 1 91 ? -4.785 -7.814 -2.992 1.00 93.38 91 ARG A CA 1
ATOM 636 C C . ARG A 1 91 ? -3.845 -7.024 -3.887 1.00 93.38 91 ARG A C 1
ATOM 638 O O . ARG A 1 91 ? -3.647 -5.831 -3.686 1.00 93.38 91 ARG A O 1
ATOM 645 N N . HIS A 1 92 ? -3.327 -7.669 -4.917 1.00 92.06 92 HIS A N 1
ATOM 646 C CA . HIS A 1 92 ? -2.570 -7.024 -5.981 1.00 92.06 92 HIS A CA 1
ATOM 647 C C . HIS A 1 92 ? -3.017 -7.599 -7.322 1.00 92.06 92 HIS A C 1
ATOM 649 O O . HIS A 1 92 ? -3.309 -8.788 -7.431 1.00 92.06 92 HIS A O 1
ATOM 655 N N . THR A 1 93 ? -3.129 -6.757 -8.348 1.00 85.69 93 THR A N 1
ATOM 656 C CA . THR A 1 93 ? -3.513 -7.192 -9.701 1.00 85.69 93 THR A CA 1
ATOM 657 C C . THR A 1 93 ? -2.463 -6.727 -10.696 1.00 85.69 93 THR A C 1
ATOM 659 O O . THR A 1 93 ? -2.183 -5.536 -10.766 1.00 85.69 93 THR A O 1
ATOM 662 N N . GLY A 1 94 ? -1.884 -7.656 -11.462 1.00 85.06 94 GLY A N 1
ATOM 663 C CA . GLY A 1 94 ? -0.870 -7.330 -12.473 1.00 85.06 94 GLY A CA 1
ATOM 664 C C . GLY A 1 94 ? 0.473 -6.861 -11.898 1.00 85.06 94 GLY A C 1
ATOM 665 O O . GLY A 1 94 ? 1.194 -6.135 -12.571 1.00 85.06 94 GLY A O 1
ATOM 666 N N . LEU A 1 95 ? 0.794 -7.253 -10.659 1.00 91.00 95 LEU A N 1
ATOM 667 C CA . LEU A 1 95 ? 2.021 -6.879 -9.947 1.00 91.00 95 LEU A CA 1
ATOM 668 C C . LEU A 1 95 ? 2.759 -8.140 -9.461 1.00 91.00 95 LEU A C 1
ATOM 670 O O . LEU A 1 95 ? 2.650 -8.487 -8.287 1.00 91.00 95 LEU A O 1
ATOM 674 N N . PRO A 1 96 ? 3.486 -8.851 -10.344 1.00 90.19 96 PRO A N 1
ATOM 675 C CA . PRO A 1 96 ? 4.140 -10.117 -9.996 1.00 90.19 96 PRO A CA 1
ATOM 676 C C . PRO A 1 96 ? 5.250 -9.955 -8.949 1.00 90.19 96 PRO A C 1
ATOM 678 O O . PRO A 1 96 ? 5.500 -10.872 -8.182 1.00 90.19 96 PRO A O 1
ATOM 681 N N . LEU A 1 97 ? 5.881 -8.779 -8.865 1.00 89.75 97 LEU A N 1
ATOM 682 C CA . LEU A 1 97 ? 6.914 -8.498 -7.859 1.00 89.75 97 LEU A CA 1
ATOM 683 C C . LEU A 1 97 ? 6.367 -8.445 -6.426 1.00 89.75 97 LEU A C 1
ATOM 685 O O . LEU A 1 97 ? 7.133 -8.567 -5.478 1.00 89.75 97 LEU A O 1
ATOM 689 N N . LEU A 1 98 ? 5.053 -8.260 -6.267 1.00 91.19 98 LEU A N 1
ATOM 690 C CA . LEU A 1 98 ? 4.396 -8.261 -4.961 1.00 91.19 98 LEU A CA 1
ATOM 691 C C . LEU A 1 98 ? 3.877 -9.647 -4.559 1.00 91.19 98 LEU A C 1
ATOM 693 O O . LEU A 1 98 ? 3.352 -9.782 -3.455 1.00 91.19 98 LEU A O 1
ATOM 697 N N . ASP A 1 99 ? 4.037 -10.665 -5.413 1.00 89.62 99 ASP A N 1
ATOM 698 C CA . ASP A 1 99 ? 3.639 -12.054 -5.145 1.00 89.62 99 ASP A CA 1
ATOM 699 C C . ASP A 1 99 ? 4.673 -12.775 -4.258 1.00 89.62 99 ASP A C 1
ATOM 701 O O . ASP A 1 99 ? 5.176 -13.856 -4.556 1.00 89.62 99 ASP A O 1
ATOM 705 N N . ASP A 1 100 ? 5.039 -12.117 -3.160 1.00 90.81 100 ASP A N 1
ATOM 706 C CA . ASP A 1 100 ? 5.918 -12.634 -2.122 1.00 90.81 100 ASP A CA 1
ATOM 707 C C . ASP A 1 100 ? 5.112 -12.871 -0.839 1.00 90.81 100 ASP A C 1
ATOM 709 O O . ASP A 1 100 ? 4.421 -11.989 -0.315 1.00 90.81 100 ASP A O 1
ATOM 713 N N . ALA A 1 101 ? 5.238 -14.075 -0.282 1.00 90.81 101 ALA A N 1
ATOM 714 C CA . ALA A 1 101 ? 4.559 -14.451 0.950 1.00 90.81 101 ALA A CA 1
ATOM 715 C C . ALA A 1 101 ? 5.001 -13.591 2.146 1.00 90.81 101 ALA A C 1
ATOM 717 O O . ALA A 1 101 ? 4.198 -13.352 3.056 1.00 90.81 101 ALA A O 1
ATOM 718 N N . ALA A 1 102 ? 6.256 -13.126 2.184 1.00 92.19 102 ALA A N 1
ATOM 719 C CA . ALA A 1 102 ? 6.708 -12.255 3.265 1.00 92.19 102 ALA A CA 1
ATOM 720 C C . ALA A 1 102 ? 6.059 -10.868 3.167 1.00 92.19 102 ALA A C 1
ATOM 722 O O . ALA A 1 102 ? 5.496 -10.408 4.165 1.00 92.19 102 ALA A O 1
ATOM 723 N N . PHE A 1 103 ? 6.035 -10.268 1.975 1.00 93.12 103 PHE A N 1
ATOM 724 C CA . PHE A 1 103 ? 5.298 -9.033 1.701 1.00 93.12 103 PHE A CA 1
ATOM 725 C C . PHE A 1 103 ? 3.810 -9.147 2.070 1.00 93.12 103 PHE A C 1
ATOM 727 O O . PHE A 1 103 ? 3.283 -8.310 2.808 1.00 93.12 103 PHE A O 1
ATOM 734 N N . GLY A 1 104 ? 3.138 -10.220 1.637 1.00 92.94 104 GLY A N 1
ATOM 735 C CA . GLY A 1 104 ? 1.726 -10.456 1.949 1.00 92.94 104 GLY A CA 1
ATOM 736 C C . GLY A 1 104 ? 1.446 -10.506 3.456 1.00 92.94 104 GLY A C 1
ATOM 737 O O . GLY A 1 104 ? 0.504 -9.867 3.931 1.00 92.94 104 GLY A O 1
ATOM 738 N N . ARG A 1 105 ? 2.291 -11.200 4.233 1.00 94.44 105 ARG A N 1
ATOM 739 C CA . ARG A 1 105 ? 2.184 -11.247 5.705 1.00 94.44 105 ARG A CA 1
ATOM 740 C C . ARG A 1 105 ? 2.442 -9.889 6.354 1.00 94.44 105 ARG A C 1
ATOM 742 O O . ARG A 1 105 ? 1.708 -9.513 7.266 1.00 94.44 105 ARG A O 1
ATOM 749 N N . GLU A 1 106 ? 3.453 -9.159 5.884 1.00 94.62 106 GLU A N 1
ATOM 750 C CA . GLU A 1 106 ? 3.785 -7.821 6.387 1.00 94.62 106 GLU A CA 1
ATOM 751 C C . GLU A 1 106 ? 2.595 -6.862 6.225 1.00 94.62 106 GLU A C 1
ATOM 753 O O . GLU A 1 106 ? 2.218 -6.157 7.163 1.00 94.62 106 GLU A O 1
ATOM 758 N N . MET A 1 107 ? 1.960 -6.872 5.050 1.00 95.88 107 MET A N 1
ATOM 759 C CA . MET A 1 107 ? 0.788 -6.041 4.773 1.00 95.88 107 MET A CA 1
ATOM 760 C C . MET A 1 107 ? -0.452 -6.521 5.538 1.00 95.88 107 MET A C 1
ATOM 762 O O . MET A 1 107 ? -1.212 -5.700 6.056 1.00 95.88 107 MET A O 1
ATOM 766 N N . ALA A 1 108 ? -0.645 -7.837 5.673 1.00 95.25 108 ALA A N 1
ATOM 767 C CA . ALA A 1 108 ? -1.764 -8.406 6.420 1.00 95.25 108 ALA A CA 1
ATOM 768 C C . ALA A 1 108 ? -1.721 -8.039 7.914 1.00 95.25 108 ALA A C 1
ATOM 770 O O . ALA A 1 108 ? -2.767 -7.790 8.509 1.00 95.25 108 ALA A O 1
ATOM 771 N N . ALA A 1 109 ? -0.529 -7.915 8.508 1.00 95.69 109 ALA A N 1
ATOM 772 C CA . ALA A 1 109 ? -0.351 -7.497 9.903 1.00 95.69 109 ALA A CA 1
ATOM 773 C C . ALA A 1 109 ? -0.812 -6.052 10.191 1.00 95.69 109 ALA A C 1
ATOM 775 O O . ALA A 1 109 ? -0.938 -5.650 11.353 1.00 95.69 109 ALA A O 1
ATOM 776 N 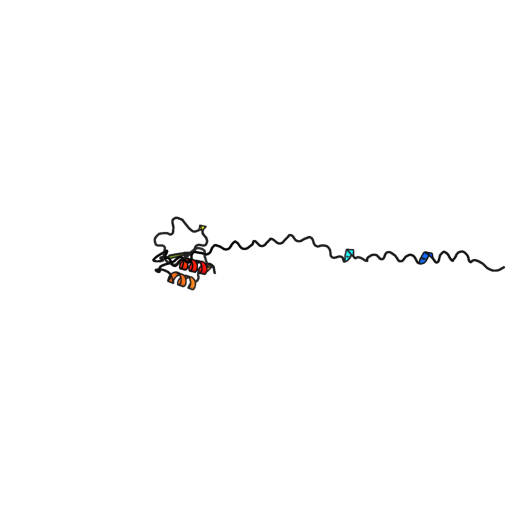N . ARG A 1 110 ? -1.057 -5.251 9.146 1.00 94.62 110 ARG A N 1
ATOM 777 C CA . ARG A 1 110 ? -1.598 -3.887 9.261 1.00 94.62 110 ARG A CA 1
ATOM 778 C C . ARG A 1 110 ? -3.129 -3.861 9.265 1.00 94.62 110 ARG A C 1
ATOM 780 O O . ARG A 1 110 ? -3.715 -2.844 9.628 1.00 94.62 110 ARG A O 1
ATOM 787 N N . LEU A 1 111 ? -3.786 -4.953 8.874 1.00 95.62 111 LEU A N 1
ATOM 788 C CA . LEU A 1 111 ? -5.244 -5.035 8.842 1.00 95.62 111 LEU A CA 1
ATOM 789 C C . LEU A 1 111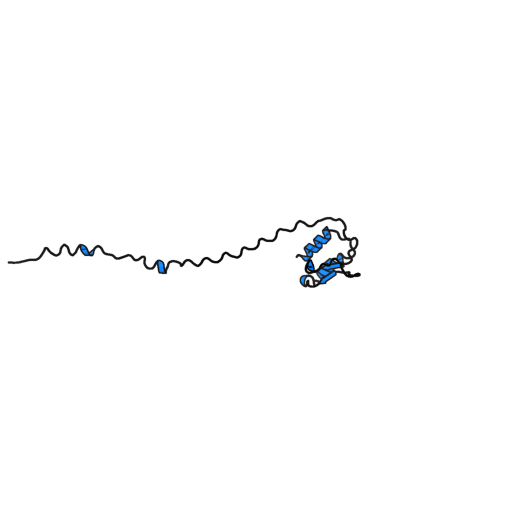 ? -5.832 -4.975 10.259 1.00 95.62 111 LEU A C 1
ATOM 791 O O . LEU A 1 111 ? -5.233 -5.437 11.226 1.00 95.62 111 LEU A O 1
ATOM 795 N N . GLY A 1 112 ? -7.012 -4.370 10.382 1.00 95.38 112 GLY A N 1
ATOM 796 C CA . GLY A 1 112 ? -7.715 -4.160 11.650 1.00 95.38 112 GLY A CA 1
ATOM 797 C C . GLY A 1 112 ? -7.129 -3.058 12.538 1.00 95.38 112 GLY A C 1
ATOM 798 O O . GLY A 1 112 ? -7.743 -2.710 13.544 1.00 95.38 112 GLY A O 1
ATOM 799 N N . ARG A 1 113 ? -5.981 -2.476 12.172 1.00 95.56 113 ARG A N 1
ATOM 800 C CA . ARG A 1 113 ? -5.317 -1.411 12.932 1.00 95.56 113 ARG A CA 1
ATOM 801 C C . ARG A 1 113 ? -5.665 -0.024 12.371 1.00 95.56 113 ARG A C 1
ATOM 803 O O . ARG A 1 113 ? -6.025 0.077 11.191 1.00 95.56 113 ARG A O 1
ATOM 810 N N . PRO A 1 114 ? -5.541 1.040 13.182 1.00 96.00 114 PRO A N 1
ATOM 811 C CA . PRO A 1 114 ? -5.554 2.407 12.680 1.00 96.00 114 PRO A CA 1
ATOM 812 C C . PRO A 1 114 ? -4.415 2.644 11.685 1.00 96.00 114 PRO A C 1
ATOM 814 O O . PRO A 1 114 ? -3.323 2.102 11.852 1.00 96.00 114 PRO A O 1
ATOM 817 N N . LEU A 1 115 ? -4.674 3.465 10.670 1.00 95.12 115 LEU A N 1
ATOM 818 C CA . LEU A 1 115 ? -3.726 3.840 9.626 1.00 95.12 115 LEU A CA 1
ATOM 819 C C . LEU A 1 115 ? -3.599 5.365 9.564 1.00 95.12 115 LEU A C 1
ATOM 821 O O . LEU A 1 115 ? -4.602 6.069 9.393 1.00 95.12 115 LEU A O 1
ATOM 825 N N . SER A 1 116 ? -2.372 5.862 9.680 1.00 95.06 116 SER A N 1
ATOM 826 C CA . SER A 1 116 ? -2.010 7.277 9.533 1.00 95.06 116 SER A CA 1
ATOM 827 C C . SER A 1 116 ? -1.395 7.589 8.159 1.00 95.06 116 SER A C 1
ATOM 829 O O . SER A 1 116 ? -1.108 6.687 7.366 1.00 95.06 116 SER A O 1
ATOM 831 N N . PHE A 1 117 ? -1.150 8.872 7.868 1.00 92.38 117 PHE A N 1
ATOM 832 C CA . PHE A 1 117 ? -0.397 9.266 6.668 1.00 92.38 117 PHE A CA 1
ATOM 833 C C . PHE A 1 117 ? 1.062 8.794 6.711 1.00 92.38 117 PHE A C 1
ATOM 835 O O . PHE A 1 117 ? 1.601 8.385 5.683 1.00 92.38 117 PHE A O 1
ATOM 842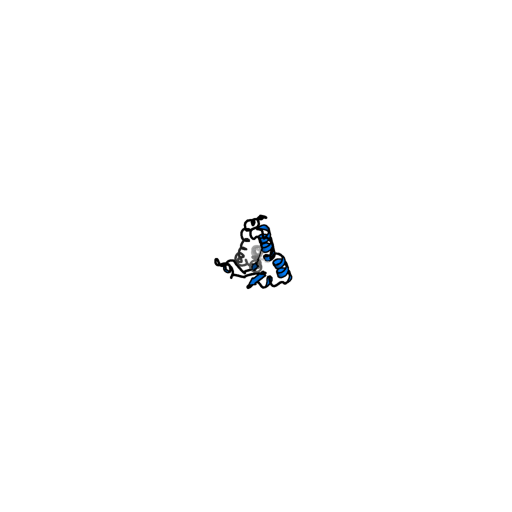 N N . ALA A 1 118 ? 1.685 8.787 7.893 1.00 92.19 118 ALA A N 1
ATOM 843 C CA . ALA A 1 118 ? 3.020 8.221 8.066 1.00 92.19 118 ALA A CA 1
ATOM 844 C C . ALA A 1 118 ? 3.053 6.727 7.686 1.00 92.19 118 ALA A C 1
ATOM 846 O O . ALA A 1 118 ? 3.948 6.294 6.957 1.00 92.19 118 ALA A O 1
ATOM 847 N N . ASP A 1 119 ? 2.037 5.960 8.094 1.00 93.12 119 ASP A N 1
ATOM 848 C CA . ASP A 1 119 ? 1.933 4.538 7.750 1.00 93.12 119 ASP A CA 1
ATOM 849 C C . ASP A 1 119 ? 1.729 4.320 6.247 1.00 93.12 119 ASP A C 1
ATOM 851 O O . ASP A 1 119 ? 2.364 3.439 5.668 1.00 93.12 119 ASP A O 1
ATOM 855 N N . LEU A 1 120 ? 0.873 5.125 5.604 1.00 91.62 120 LEU A N 1
ATOM 856 C CA . LEU A 1 120 ? 0.656 5.080 4.153 1.00 91.62 120 LEU A CA 1
ATOM 857 C C . LEU A 1 120 ? 1.952 5.328 3.376 1.00 91.62 120 LEU A C 1
ATOM 859 O O . LEU A 1 120 ? 2.245 4.599 2.428 1.00 91.62 120 LEU A O 1
ATOM 863 N N . ASN A 1 121 ? 2.756 6.302 3.804 1.00 90.75 121 ASN A N 1
ATOM 864 C CA . ASN A 1 121 ? 4.048 6.575 3.176 1.00 90.75 121 ASN A CA 1
ATOM 865 C C . ASN A 1 121 ? 5.021 5.410 3.366 1.00 90.75 121 ASN A C 1
ATOM 867 O O . ASN A 1 121 ? 5.715 5.043 2.421 1.00 90.75 121 ASN A O 1
ATOM 871 N N . ALA A 1 122 ? 5.041 4.787 4.548 1.00 91.56 122 ALA A N 1
ATOM 872 C CA . ALA A 1 122 ? 5.863 3.605 4.791 1.00 91.56 122 ALA A CA 1
ATOM 873 C C . ALA A 1 122 ? 5.448 2.421 3.893 1.00 91.56 122 ALA A C 1
ATOM 875 O O . ALA A 1 122 ? 6.311 1.705 3.388 1.00 91.56 122 ALA A O 1
ATOM 876 N N . ILE A 1 123 ? 4.143 2.229 3.644 1.00 92.56 123 ILE A N 1
ATOM 877 C CA . ILE A 1 123 ? 3.655 1.239 2.663 1.00 92.56 123 ILE A CA 1
ATOM 878 C C . ILE A 1 123 ? 4.144 1.603 1.256 1.00 92.56 123 ILE A C 1
ATOM 880 O O . ILE A 1 123 ? 4.689 0.751 0.558 1.00 92.56 123 ILE A O 1
ATOM 884 N N . ALA A 1 124 ? 3.978 2.862 0.840 1.00 90.00 124 ALA A N 1
ATOM 885 C CA . ALA A 1 124 ? 4.367 3.316 -0.495 1.00 90.00 124 ALA A CA 1
ATOM 886 C C . ALA A 1 124 ? 5.874 3.147 -0.751 1.00 90.00 124 ALA A C 1
ATOM 888 O O . ALA A 1 124 ? 6.274 2.673 -1.815 1.00 90.00 124 ALA A O 1
ATOM 889 N N . GLN 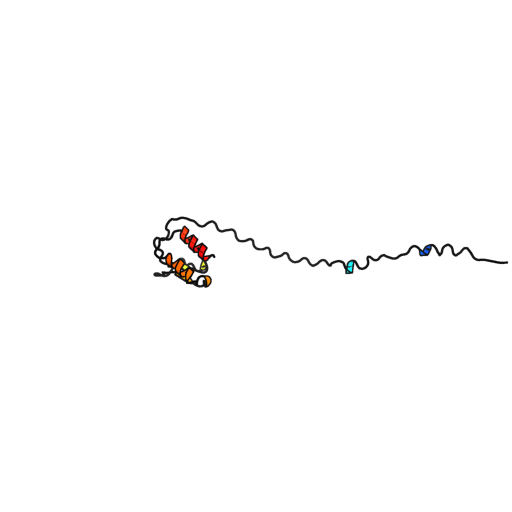A 1 125 ? 6.708 3.462 0.244 1.00 89.62 125 GLN A N 1
ATOM 890 C CA . GLN A 1 125 ? 8.152 3.240 0.184 1.00 89.62 125 GLN A CA 1
ATOM 891 C C . GLN A 1 125 ? 8.485 1.753 0.066 1.00 89.62 125 GLN A C 1
ATOM 893 O O . GLN A 1 125 ? 9.307 1.390 -0.767 1.00 89.62 125 GLN A O 1
ATOM 898 N N . ARG A 1 126 ? 7.818 0.887 0.842 1.00 90.81 126 ARG A N 1
ATOM 899 C CA . ARG A 1 126 ? 8.049 -0.565 0.804 1.00 90.81 126 ARG A CA 1
ATOM 900 C C . ARG A 1 126 ? 7.746 -1.184 -0.563 1.00 90.81 126 ARG A C 1
ATOM 902 O O . ARG A 1 126 ? 8.441 -2.114 -0.950 1.00 90.81 126 ARG A O 1
ATOM 909 N N . VAL A 1 127 ? 6.730 -0.675 -1.262 1.00 88.31 127 VAL A N 1
ATOM 910 C CA . VAL A 1 127 ? 6.320 -1.123 -2.609 1.00 88.31 127 VAL A CA 1
ATOM 911 C C . VAL A 1 127 ? 7.234 -0.586 -3.715 1.00 88.31 127 VAL A C 1
ATOM 913 O O . VAL A 1 127 ? 7.269 -1.153 -4.801 1.00 88.31 127 VAL A O 1
ATOM 916 N N . SER A 1 128 ? 7.950 0.510 -3.457 1.00 81.94 128 SER A N 1
ATOM 917 C CA . SER A 1 128 ? 8.827 1.161 -4.441 1.00 81.94 128 SER A CA 1
ATOM 918 C C . SER A 1 128 ? 10.278 0.661 -4.401 1.00 81.94 128 SER A C 1
ATOM 920 O O . SER A 1 128 ? 11.091 1.147 -5.186 1.00 81.94 128 SER A O 1
ATOM 922 N N . GLN A 1 129 ? 10.610 -0.242 -3.471 1.00 68.81 129 GLN A N 1
ATOM 923 C CA . GLN A 1 129 ? 11.904 -0.933 -3.408 1.00 68.81 129 GLN A CA 1
ATOM 924 C C . GLN A 1 129 ? 11.901 -2.160 -4.313 1.00 68.81 129 GLN A C 1
ATOM 926 O O . GLN A 1 129 ? 12.948 -2.397 -4.951 1.00 68.81 129 GLN A O 1
#

Foldseek 3Di:
DDDDDDDPPPPVVVVPPPDPDDPPPPPCVVVPPDDDDDDPDPDPDDPPPDDDPDFDQDPDFPAAFAFEDEAEPDPVVDDPVHDPPPDGAYYYDPCVVCPDPVNSVVRRVRGGHTDDSNNVVVNVVVSVD

Radius of gyration: 44.77 Å; chains: 1; bounding box: 122×42×96 Å

pLDDT: mean 79.61, std 15.73, range [42.78, 96.0]

Organism: Gluconacetobacter liquefaciens (NCBI:txid89584)

Sequence (129 aa):
MRSPLLSGCALAVFSLVLAPKLAHAQAYDRLAPRQLPSAPAPDALKAPGREAPPLPQSAAVVVPALKGLVFVPGVQAVRATGLPAGTAGVRHTGLPLLDDAAFGREMAARLGRPLSFADLNAIAQRVSQ